Protein AF-A0A2R6Y0V8-F1 (afdb_monomer)

Solvent-accessible surface area (backbone atoms only — not comparable to full-atom values): 6910 Å² total; per-residue (Å²): 113,61,44,62,54,9,46,52,34,24,52,51,11,49,53,44,38,52,48,52,54,52,50,36,58,77,70,40,50,79,42,80,86,66,81,54,72,72,52,54,51,50,37,48,45,40,67,28,43,54,50,24,49,22,46,37,36,27,51,53,6,45,50,44,49,40,40,72,59,53,43,68,33,65,66,59,20,55,51,24,39,54,50,14,53,53,35,39,51,50,33,50,50,54,37,50,55,52,47,57,49,25,72,75,68,80,48,88,61,56,67,57,44,52,61,48,31,41,37,29,45,50,34,15,50,52,26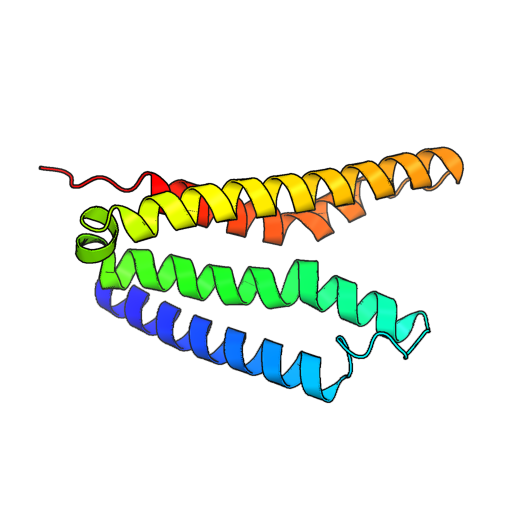,40,50,56,36,64,49,68,78,85,128

Sequence (137 aa):
MYKKIGVVLLVVGLLTTVWVVIWSWNTGVFDFSRTGAGVGLGRLFFLFLYFPVSMSFTIVGLILAFGEWVTRSILIKKFALVISILLFLFAAVFVASNVTHSYIEDVDDVLGFFIIALPIVILSGLFFFLSRLTIKN

Secondary structure (DSSP, 8-state):
-HHHHHHHHHHHHHHHHHHHHHHHHHTTTT-TT--SHHHHHHHHHIIIIIHHHHHHHHHHHHHHHHHHHHHH-HHHHHHHHHHHHHHHHHHHHHHHHHHHHHHHHT--THHHHHHHHHHHHHHHHHHHHHHH-----

Radius of gyration: 17.23 Å; Cα contacts (8 Å, |Δi|>4): 154; chains: 1; bounding box: 44×31×49 Å

Mean predicted aligned error: 5.84 Å

Foldseek 3Di:
DLQVVLQVLQVQLVVQLVVLVVVCVVVCLVVPVDDDPVSVVNVLCSVQPRNLVSVLSNLSSCCRNPVVVLQPDLPLLVVLLVLLVVLVVVLVCQLVVVVVVCVVVVNPVSVVSCVSSVSSNSSSVSSNVSSVRHDDD

Organism: NCBI:txid2163959

pLDDT: mean 86.17, std 9.63, range [47.62, 96.81]

Structure (mmCIF, N/CA/C/O backbone):
data_AF-A0A2R6Y0V8-F1
#
_entry.id   AF-A0A2R6Y0V8-F1
#
loop_
_atom_site.group_PDB
_atom_site.id
_atom_site.type_symbol
_atom_site.label_atom_id
_atom_site.label_alt_id
_atom_site.label_comp_id
_atom_site.label_asym_id
_atom_site.label_entity_id
_atom_site.label_seq_id
_atom_site.pdbx_PDB_ins_code
_atom_site.Cartn_x
_atom_site.Cartn_y
_atom_site.Cartn_z
_atom_site.occupancy
_atom_site.B_iso_or_equiv
_atom_site.auth_seq_id
_atom_site.auth_comp_id
_atom_site.auth_asym_id
_atom_site.auth_atom_id
_atom_site.pdbx_PDB_model_num
ATOM 1 N N . MET A 1 1 ? -22.210 5.974 11.745 1.00 61.59 1 MET A N 1
ATOM 2 C CA . MET A 1 1 ? -22.184 6.059 10.265 1.00 61.59 1 MET A CA 1
ATOM 3 C C . MET A 1 1 ? -20.842 5.598 9.690 1.00 61.59 1 MET A C 1
ATOM 5 O O . MET A 1 1 ? -20.836 4.645 8.921 1.00 61.59 1 MET A O 1
ATOM 9 N N . TYR A 1 2 ? -19.715 6.164 10.143 1.00 78.62 2 TYR A N 1
ATOM 10 C CA . TYR A 1 2 ? -18.359 5.825 9.671 1.00 78.62 2 TYR A CA 1
ATOM 11 C C . TYR A 1 2 ? -17.971 4.344 9.777 1.00 78.62 2 TYR A C 1
ATOM 13 O O . TYR A 1 2 ? -17.355 3.822 8.858 1.00 78.62 2 TYR A O 1
ATOM 21 N N . LYS A 1 3 ? -18.410 3.630 10.824 1.00 87.62 3 LYS A N 1
ATOM 22 C CA . LYS A 1 3 ? -18.137 2.189 10.973 1.00 87.62 3 LYS A CA 1
ATOM 23 C C . LYS A 1 3 ? -18.734 1.339 9.842 1.00 87.62 3 LYS A C 1
ATOM 25 O O . LYS A 1 3 ? -18.066 0.447 9.341 1.00 87.62 3 LYS A O 1
ATOM 30 N N . LYS A 1 4 ? -19.968 1.630 9.403 1.00 90.06 4 LYS A N 1
ATOM 31 C CA . LYS A 1 4 ? -20.618 0.906 8.291 1.00 90.06 4 LYS A CA 1
ATOM 32 C C . LYS A 1 4 ? -19.911 1.184 6.962 1.00 90.06 4 LYS A C 1
ATOM 34 O O . LYS A 1 4 ? -19.648 0.252 6.215 1.00 90.06 4 LYS A O 1
ATOM 39 N N . ILE A 1 5 ? -19.547 2.446 6.718 1.00 91.12 5 ILE A N 1
ATOM 40 C CA . ILE A 1 5 ? -18.750 2.853 5.548 1.00 91.12 5 ILE A CA 1
ATOM 41 C C . ILE A 1 5 ? -17.389 2.145 5.566 1.00 91.12 5 ILE A C 1
ATOM 43 O O . ILE A 1 5 ? -16.976 1.591 4.555 1.00 91.12 5 ILE A O 1
ATOM 47 N N . GLY A 1 6 ? -16.733 2.088 6.728 1.00 90.88 6 GLY A N 1
ATOM 48 C CA . GLY A 1 6 ? -15.473 1.375 6.916 1.00 90.88 6 GLY A CA 1
ATOM 49 C C . GLY A 1 6 ? -15.573 -0.113 6.598 1.00 90.88 6 GLY A C 1
ATOM 50 O O . GLY A 1 6 ? -14.708 -0.641 5.913 1.00 90.88 6 GLY A O 1
ATOM 51 N N . VAL A 1 7 ? -16.644 -0.785 7.033 1.00 93.19 7 VAL A N 1
ATOM 52 C CA . VAL A 1 7 ? -16.862 -2.208 6.725 1.00 93.19 7 VAL A CA 1
ATOM 53 C C . VAL A 1 7 ? -17.059 -2.421 5.225 1.00 93.19 7 VAL A C 1
ATOM 55 O O . VAL A 1 7 ? -16.453 -3.327 4.665 1.00 93.19 7 VAL A O 1
ATOM 58 N N . VAL A 1 8 ? -17.850 -1.575 4.557 1.00 94.69 8 VAL A N 1
ATOM 59 C CA . VAL A 1 8 ? -18.041 -1.658 3.099 1.00 94.69 8 VAL A CA 1
ATOM 60 C C . VAL A 1 8 ? -16.716 -1.447 2.367 1.00 94.69 8 VAL A C 1
ATOM 62 O O . VAL A 1 8 ? -16.357 -2.259 1.520 1.00 94.69 8 VAL A O 1
ATOM 65 N N . LEU A 1 9 ? -15.956 -0.410 2.731 1.00 93.56 9 LEU A N 1
ATOM 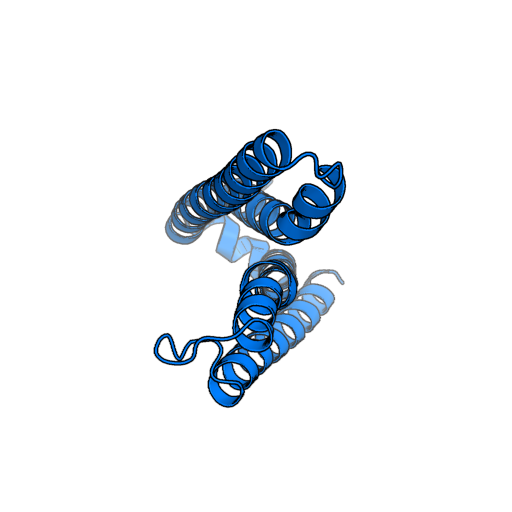66 C CA . LEU A 1 9 ? -14.637 -0.140 2.150 1.00 93.56 9 LEU A CA 1
ATOM 67 C C . LEU A 1 9 ? -13.653 -1.281 2.397 1.00 93.56 9 LEU A C 1
ATOM 69 O O . LEU A 1 9 ? -12.898 -1.629 1.498 1.00 93.56 9 LEU A O 1
ATOM 73 N N . LEU A 1 10 ? -13.687 -1.893 3.582 1.00 94.12 10 LEU A N 1
ATOM 74 C CA . LEU A 1 10 ? -12.844 -3.037 3.901 1.00 94.12 10 LEU A CA 1
ATOM 75 C C . LEU A 1 10 ? -13.197 -4.242 3.027 1.00 94.12 10 LEU A C 1
ATOM 77 O O . LEU A 1 10 ? -12.301 -4.862 2.469 1.00 94.12 10 LEU A O 1
ATOM 81 N N . VAL A 1 11 ? -14.485 -4.561 2.872 1.00 95.50 11 VAL A N 1
ATOM 82 C CA . VAL A 1 11 ? -14.933 -5.674 2.021 1.00 95.50 11 VAL A CA 1
ATOM 83 C C . VAL A 1 11 ? -14.553 -5.425 0.563 1.00 95.50 11 VAL A C 1
ATOM 85 O O . VAL A 1 11 ? -13.971 -6.300 -0.071 1.00 95.50 11 VAL A O 1
ATOM 88 N N . VAL A 1 12 ? -14.814 -4.225 0.039 1.00 94.88 12 VAL A N 1
ATOM 89 C CA . VAL A 1 12 ? -14.434 -3.847 -1.332 1.00 94.88 12 VAL A CA 1
ATOM 90 C C . VAL A 1 12 ? -12.914 -3.893 -1.509 1.00 94.88 12 VAL A C 1
ATOM 92 O O . VAL A 1 12 ? -12.427 -4.451 -2.491 1.00 94.88 12 VAL A O 1
ATOM 95 N N . GLY A 1 13 ? -12.152 -3.369 -0.549 1.00 93.50 13 GLY A N 1
ATOM 96 C CA . GLY A 1 13 ? -10.691 -3.399 -0.555 1.00 93.50 13 GLY A CA 1
ATOM 97 C C . GLY A 1 13 ? -10.141 -4.823 -0.565 1.00 93.50 13 GLY A C 1
ATOM 98 O O . GLY A 1 13 ? -9.297 -5.151 -1.394 1.00 93.50 13 GLY A O 1
ATOM 99 N N . LEU A 1 14 ? -10.671 -5.706 0.282 1.00 94.88 14 LEU A N 1
ATOM 100 C CA . LEU A 1 14 ? -10.265 -7.111 0.323 1.00 94.88 14 LEU A CA 1
ATOM 101 C C . LEU A 1 14 ? -10.600 -7.834 -0.985 1.00 94.88 14 LEU A C 1
ATOM 103 O O . LEU A 1 14 ? -9.735 -8.505 -1.542 1.00 94.88 14 LEU A O 1
ATOM 107 N N . LEU A 1 15 ? -11.819 -7.664 -1.508 1.00 96.06 15 LEU A N 1
ATOM 108 C CA . LEU A 1 15 ? -12.238 -8.285 -2.768 1.00 96.06 15 LEU A CA 1
ATOM 109 C C . LEU A 1 15 ? -11.382 -7.815 -3.945 1.00 96.06 15 LEU A C 1
ATOM 111 O O . LEU A 1 15 ? -10.927 -8.633 -4.740 1.00 96.06 15 LEU A O 1
ATOM 115 N N . THR A 1 16 ? -11.123 -6.511 -4.036 1.00 93.00 16 THR A N 1
ATOM 116 C CA . THR A 1 16 ? -10.270 -5.949 -5.090 1.00 93.00 16 THR A CA 1
ATOM 117 C C . THR A 1 16 ? -8.819 -6.386 -4.938 1.00 93.00 16 THR A C 1
ATOM 119 O O . THR A 1 16 ? -8.205 -6.734 -5.937 1.00 93.00 16 THR A O 1
ATOM 122 N N . THR A 1 17 ? -8.283 -6.463 -3.718 1.00 91.62 17 THR A N 1
ATOM 123 C CA . THR A 1 17 ? -6.918 -6.962 -3.469 1.00 91.62 17 THR A CA 1
ATOM 124 C C . THR A 1 17 ? -6.790 -8.421 -3.906 1.00 91.62 17 THR A C 1
ATOM 126 O O . THR A 1 17 ? -5.871 -8.766 -4.646 1.00 91.62 17 THR A O 1
ATOM 129 N N . VAL A 1 18 ? -7.738 -9.276 -3.510 1.00 93.19 18 VAL A N 1
ATOM 130 C CA . VAL A 1 18 ? -7.773 -10.689 -3.920 1.00 93.19 18 VAL A CA 1
ATOM 131 C C . VAL A 1 18 ? -7.879 -10.805 -5.438 1.00 93.19 18 VAL A C 1
ATOM 133 O O . VAL A 1 18 ? -7.121 -11.552 -6.049 1.00 93.19 18 VAL A O 1
ATOM 136 N N . TRP A 1 19 ? -8.771 -10.035 -6.062 1.00 92.69 19 TRP A N 1
ATOM 137 C CA . TRP A 1 19 ? -8.927 -10.036 -7.513 1.00 92.69 19 TRP A CA 1
ATOM 138 C C . TRP A 1 19 ? -7.655 -9.578 -8.237 1.00 92.69 19 TRP A C 1
ATOM 140 O O . TRP A 1 19 ? -7.233 -10.239 -9.180 1.00 92.69 19 TRP A O 1
ATOM 150 N N . VAL A 1 20 ? -7.001 -8.507 -7.772 1.00 89.88 20 VAL A N 1
ATOM 151 C CA . VAL A 1 20 ? -5.740 -7.994 -8.336 1.00 89.88 20 VAL A CA 1
ATOM 152 C C . VAL A 1 20 ? -4.622 -9.037 -8.231 1.00 89.88 20 VAL A C 1
ATOM 154 O O . VAL A 1 20 ? -3.851 -9.196 -9.175 1.00 89.88 20 VAL A O 1
ATOM 157 N N . VAL A 1 21 ? -4.556 -9.788 -7.126 1.00 88.06 21 VAL A N 1
ATOM 158 C CA . VAL A 1 21 ? -3.592 -10.889 -6.944 1.00 88.06 21 VAL A CA 1
ATOM 159 C C . VAL A 1 21 ? -3.898 -12.076 -7.864 1.00 88.06 21 VAL A C 1
ATOM 161 O O . VAL A 1 21 ? -2.991 -12.645 -8.466 1.00 88.06 21 VAL A O 1
ATOM 164 N N . ILE A 1 22 ? -5.170 -12.450 -8.022 1.00 90.06 22 ILE A N 1
ATOM 165 C CA . ILE A 1 22 ? -5.569 -13.517 -8.956 1.00 90.06 22 ILE A CA 1
ATOM 166 C C . ILE A 1 22 ? -5.262 -13.104 -10.399 1.00 90.06 22 ILE A C 1
ATOM 168 O O . ILE A 1 22 ? -4.725 -13.889 -11.179 1.00 90.06 22 ILE A O 1
ATOM 172 N N . TRP A 1 23 ? -5.577 -11.860 -10.758 1.00 88.06 23 TRP A N 1
ATOM 173 C CA . TRP A 1 23 ? -5.291 -11.305 -12.074 1.00 88.06 23 TRP A CA 1
ATOM 174 C C . TRP A 1 23 ? -3.790 -11.314 -12.370 1.00 88.06 23 TRP A C 1
ATOM 176 O O . TRP A 1 23 ? -3.393 -11.751 -13.451 1.00 88.06 23 TRP A O 1
ATOM 186 N N . SER A 1 24 ? -2.945 -10.901 -11.420 1.00 86.50 24 SER A N 1
ATOM 187 C CA . SER A 1 24 ? -1.491 -10.889 -11.616 1.00 86.50 24 SER A CA 1
ATOM 188 C C . SER A 1 24 ? -0.903 -12.295 -11.750 1.00 86.50 24 SER A C 1
ATOM 190 O O . SER A 1 24 ? 0.017 -12.502 -12.545 1.00 86.50 24 SER A O 1
ATOM 192 N N . TRP A 1 25 ? -1.475 -13.285 -11.060 1.00 85.50 25 TRP A N 1
ATOM 193 C CA . TRP A 1 25 ? -1.121 -14.691 -11.255 1.00 85.50 25 TRP A CA 1
ATOM 194 C C . TRP A 1 25 ? -1.503 -15.188 -12.656 1.00 85.50 25 TRP A C 1
ATOM 196 O O . TRP A 1 25 ? -0.661 -15.711 -13.383 1.00 85.50 25 TRP A O 1
ATOM 206 N N . ASN A 1 26 ? -2.749 -14.954 -13.076 1.00 85.50 26 ASN A N 1
ATOM 207 C CA . ASN A 1 26 ? -3.270 -15.413 -14.369 1.00 85.50 26 ASN A CA 1
ATOM 208 C C . ASN A 1 26 ? -2.576 -14.757 -15.570 1.00 85.50 26 ASN A C 1
ATOM 210 O O . ASN A 1 26 ? -2.454 -15.363 -16.632 1.00 85.50 26 ASN A O 1
ATOM 214 N N . THR A 1 27 ? -2.114 -13.520 -15.410 1.00 79.75 27 THR A N 1
ATOM 215 C CA . THR A 1 27 ? -1.379 -12.786 -16.451 1.00 79.75 27 THR A CA 1
ATOM 216 C C . THR A 1 27 ? 0.118 -13.098 -16.463 1.00 79.75 27 THR A C 1
ATOM 218 O O . THR A 1 27 ? 0.827 -12.663 -17.370 1.00 79.75 27 THR A O 1
ATOM 221 N N . GLY A 1 28 ? 0.616 -13.879 -15.497 1.00 78.75 28 GLY A N 1
ATOM 222 C CA . GLY A 1 28 ? 2.035 -14.210 -15.389 1.00 78.75 28 GLY A CA 1
ATOM 223 C C . GLY A 1 28 ? 2.902 -13.006 -15.017 1.00 78.75 28 GLY A C 1
ATOM 224 O O . GLY A 1 28 ? 4.086 -12.984 -15.339 1.00 78.75 28 GLY A O 1
ATOM 225 N N . VAL A 1 29 ? 2.344 -12.002 -14.331 1.00 81.31 29 VAL A N 1
ATOM 226 C CA . VAL A 1 29 ? 3.100 -10.831 -13.848 1.00 81.31 29 VAL A CA 1
ATOM 227 C C . VAL A 1 29 ? 4.267 -11.268 -12.956 1.00 81.31 29 VAL A C 1
ATOM 229 O O . VAL A 1 29 ? 5.347 -10.685 -13.028 1.00 81.31 29 VAL A O 1
ATOM 232 N N . PHE A 1 30 ? 4.087 -12.340 -12.182 1.00 77.06 30 PHE A N 1
ATOM 233 C CA . PHE A 1 30 ? 5.123 -12.937 -11.333 1.00 77.06 30 PHE A CA 1
ATOM 234 C C . PHE A 1 30 ? 5.969 -14.020 -12.016 1.00 77.06 30 PHE A C 1
ATOM 236 O O . PHE A 1 30 ? 6.876 -14.567 -11.394 1.00 77.06 30 PHE A O 1
ATOM 243 N N . ASP A 1 31 ? 5.703 -14.340 -13.282 1.00 79.50 31 ASP A N 1
ATOM 244 C CA . ASP A 1 31 ? 6.533 -15.272 -14.041 1.00 79.50 31 ASP A CA 1
ATOM 245 C C . ASP A 1 31 ? 7.782 -14.538 -14.545 1.00 79.50 31 ASP A C 1
ATOM 247 O O . ASP A 1 31 ? 7.781 -13.931 -15.617 1.00 79.50 31 ASP A O 1
ATOM 251 N N . PHE A 1 32 ? 8.850 -14.562 -13.743 1.00 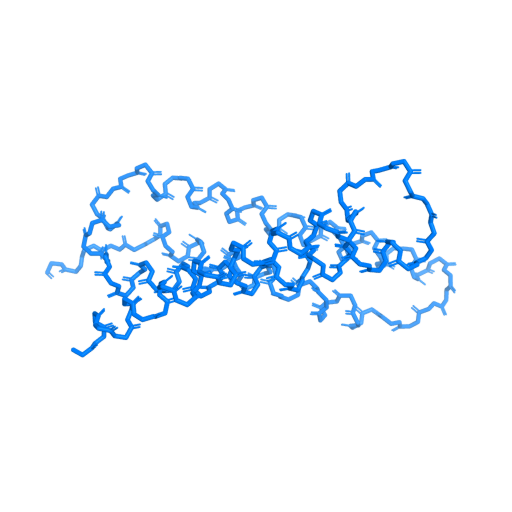73.44 32 PHE A N 1
ATOM 252 C CA . PHE A 1 32 ? 10.123 -13.900 -14.048 1.00 73.44 32 PHE A CA 1
ATOM 253 C C . PHE A 1 32 ? 10.870 -14.509 -15.243 1.00 73.44 32 PHE A C 1
ATOM 255 O O . PHE A 1 32 ? 11.800 -13.877 -15.739 1.00 73.44 32 PHE A O 1
ATOM 262 N N . SER A 1 33 ? 10.454 -15.683 -15.734 1.00 76.38 33 SER A N 1
ATOM 263 C CA . SER A 1 33 ? 11.012 -16.280 -16.954 1.00 76.38 33 SER A CA 1
ATOM 264 C C . SER A 1 33 ? 10.500 -15.598 -18.228 1.00 76.38 33 SER A C 1
ATOM 266 O O . SER A 1 33 ? 11.169 -15.625 -19.260 1.00 76.38 33 SER A O 1
ATOM 268 N N . ARG A 1 34 ? 9.340 -14.928 -18.155 1.00 70.06 34 ARG A N 1
ATOM 269 C CA . ARG A 1 34 ? 8.787 -14.145 -19.264 1.00 70.06 34 ARG A CA 1
ATOM 270 C C . ARG A 1 34 ? 9.467 -12.785 -19.353 1.00 70.06 34 ARG A C 1
ATOM 272 O O . ARG A 1 34 ? 9.428 -11.985 -18.411 1.00 70.06 34 ARG A O 1
ATOM 279 N N . THR A 1 35 ? 10.030 -12.511 -20.524 1.00 70.25 35 THR A N 1
ATOM 280 C CA . THR A 1 35 ? 10.652 -11.237 -20.891 1.00 70.25 35 THR A CA 1
ATOM 281 C C . THR A 1 35 ? 9.885 -10.598 -22.052 1.00 70.25 35 THR A C 1
ATOM 283 O O . THR A 1 35 ? 9.325 -11.282 -22.906 1.00 70.25 35 THR A O 1
ATOM 286 N N . GLY A 1 36 ? 9.789 -9.267 -22.049 1.00 73.31 36 GLY A N 1
ATOM 287 C CA . GLY A 1 36 ? 9.060 -8.500 -23.062 1.00 73.31 36 GLY A CA 1
ATOM 288 C C . GLY A 1 36 ? 8.419 -7.236 -22.489 1.00 73.31 36 GLY A C 1
ATOM 289 O O . GLY A 1 36 ? 7.993 -7.216 -21.331 1.00 73.31 36 GLY A O 1
ATOM 290 N N . ALA A 1 37 ? 8.329 -6.182 -23.305 1.00 69.50 37 ALA A N 1
ATOM 291 C CA . ALA A 1 37 ? 7.841 -4.865 -22.884 1.00 69.50 37 ALA A CA 1
ATOM 292 C C . ALA A 1 37 ? 6.428 -4.910 -22.264 1.00 69.50 37 ALA A C 1
ATOM 294 O O . ALA A 1 37 ? 6.179 -4.264 -21.249 1.00 69.50 37 ALA A O 1
ATOM 295 N N . GLY A 1 38 ? 5.526 -5.743 -22.801 1.00 69.31 38 GLY A N 1
ATOM 296 C CA . GLY A 1 38 ? 4.166 -5.906 -22.267 1.00 69.31 38 GLY A CA 1
ATOM 297 C C . GLY A 1 38 ? 4.112 -6.528 -20.864 1.00 69.31 38 GLY A C 1
ATOM 298 O O . GLY A 1 38 ? 3.289 -6.130 -20.043 1.00 69.31 38 GLY A O 1
ATOM 299 N N . VAL A 1 39 ? 5.027 -7.451 -20.550 1.00 74.25 39 VAL A N 1
ATOM 300 C CA . VAL A 1 39 ? 5.128 -8.069 -19.214 1.00 74.25 39 VAL A CA 1
ATOM 301 C C . VAL A 1 39 ? 5.753 -7.089 -18.218 1.00 74.25 39 VAL A C 1
ATOM 303 O O . VAL A 1 39 ? 5.298 -6.992 -17.079 1.00 74.25 39 VAL A O 1
ATOM 306 N N . GLY A 1 40 ? 6.753 -6.315 -18.657 1.00 76.62 40 GLY A N 1
ATOM 307 C CA . GLY A 1 40 ? 7.367 -5.249 -17.859 1.00 76.62 40 GLY A CA 1
ATOM 308 C C . GLY A 1 40 ? 6.365 -4.166 -17.456 1.00 76.62 40 GLY A C 1
ATOM 309 O O . GLY A 1 40 ? 6.245 -3.848 -16.273 1.00 76.62 40 GLY A O 1
ATOM 310 N N . LEU A 1 41 ? 5.573 -3.671 -18.411 1.00 77.81 41 LEU A N 1
ATOM 311 C CA . LEU A 1 41 ? 4.499 -2.713 -18.137 1.00 77.81 41 LEU A CA 1
ATOM 312 C C . LEU A 1 41 ? 3.440 -3.302 -17.197 1.00 77.81 41 LEU A C 1
ATOM 314 O O . LEU A 1 41 ? 3.063 -2.650 -16.228 1.00 77.81 41 LEU A O 1
ATOM 318 N N . GLY A 1 42 ? 3.016 -4.553 -17.410 1.00 78.94 42 GLY A N 1
ATOM 319 C CA . GLY A 1 42 ? 2.071 -5.234 -16.517 1.00 78.94 42 GLY A CA 1
ATOM 320 C C . GLY A 1 42 ? 2.553 -5.310 -15.062 1.00 78.94 42 GLY A C 1
ATOM 321 O O . GLY A 1 42 ? 1.774 -5.064 -14.139 1.00 78.94 42 GLY A O 1
ATOM 322 N N . ARG A 1 43 ? 3.851 -5.569 -14.844 1.00 83.31 43 ARG A N 1
ATOM 323 C CA . ARG A 1 43 ? 4.484 -5.538 -13.511 1.00 83.31 43 ARG A CA 1
ATOM 324 C C . ARG A 1 43 ? 4.481 -4.145 -12.899 1.00 83.31 43 ARG A C 1
ATOM 326 O O . ARG A 1 43 ? 4.158 -4.015 -11.719 1.00 83.31 43 ARG A O 1
ATOM 333 N N . LEU A 1 44 ? 4.800 -3.117 -13.684 1.00 82.69 44 LEU A N 1
ATOM 334 C CA . LEU A 1 44 ? 4.769 -1.732 -13.216 1.00 82.69 44 LEU A CA 1
ATOM 335 C C . LEU A 1 44 ? 3.351 -1.319 -12.805 1.00 82.69 44 LEU A C 1
ATOM 337 O O . LEU A 1 44 ? 3.156 -0.857 -11.685 1.00 82.69 44 LEU A O 1
ATOM 341 N N . PHE A 1 45 ? 2.341 -1.574 -13.641 1.00 83.12 45 PHE A N 1
ATOM 342 C CA . PHE A 1 45 ? 0.947 -1.275 -13.299 1.00 83.12 45 PHE A CA 1
ATOM 343 C C . PHE A 1 45 ? 0.469 -2.044 -12.064 1.00 83.12 45 PHE A C 1
ATOM 345 O O . PHE A 1 45 ? -0.208 -1.478 -11.206 1.00 83.12 45 PHE A O 1
ATOM 352 N N . PHE A 1 46 ? 0.844 -3.317 -11.923 1.00 86.62 46 PHE A N 1
ATOM 353 C CA . PHE A 1 46 ? 0.524 -4.082 -10.722 1.00 86.62 46 PHE A CA 1
ATOM 354 C C . PHE A 1 46 ? 1.146 -3.462 -9.459 1.00 86.62 46 PHE A C 1
ATOM 356 O O . PHE A 1 46 ? 0.421 -3.183 -8.504 1.00 86.62 46 PHE A O 1
ATOM 363 N N . LEU A 1 47 ? 2.464 -3.227 -9.464 1.00 86.75 47 LEU A N 1
ATOM 364 C CA . LEU A 1 47 ? 3.230 -2.788 -8.291 1.00 86.75 47 LEU A CA 1
ATOM 365 C C . LEU A 1 47 ? 2.946 -1.343 -7.885 1.00 86.75 47 LEU A C 1
ATOM 367 O O . LEU A 1 47 ? 2.918 -1.049 -6.693 1.00 86.75 47 LEU A O 1
ATOM 371 N N . PHE A 1 48 ? 2.748 -0.453 -8.856 1.00 87.38 48 PHE A N 1
ATOM 372 C CA . PHE A 1 48 ? 2.635 0.983 -8.613 1.00 87.38 48 PHE A CA 1
ATOM 373 C C . PHE A 1 48 ? 1.200 1.492 -8.601 1.00 87.38 48 PHE A C 1
ATOM 375 O O . PHE A 1 48 ? 0.941 2.510 -7.968 1.00 87.38 48 PHE A O 1
ATOM 382 N N . LEU A 1 49 ? 0.259 0.785 -9.233 1.00 87.94 49 LEU A N 1
ATOM 383 C CA . LEU A 1 49 ? -1.117 1.256 -9.365 1.00 87.94 49 LEU A CA 1
ATOM 384 C C . LEU A 1 49 ? -2.128 0.301 -8.728 1.00 87.94 49 LEU A C 1
ATOM 386 O O . LEU A 1 49 ? -2.753 0.647 -7.727 1.00 87.94 49 LEU A O 1
ATOM 390 N N . TYR A 1 50 ? -2.297 -0.906 -9.266 1.00 87.62 50 TYR A N 1
ATOM 391 C CA . TYR A 1 50 ? -3.421 -1.764 -8.878 1.00 87.62 50 TYR A CA 1
ATOM 392 C C . TYR A 1 50 ? -3.309 -2.294 -7.447 1.00 87.62 50 TYR A C 1
ATOM 394 O O . TYR A 1 50 ? -4.275 -2.224 -6.678 1.00 87.62 50 TYR A O 1
ATOM 402 N N . PHE A 1 51 ? -2.137 -2.804 -7.062 1.00 90.56 51 PHE A N 1
ATOM 403 C CA . PHE A 1 51 ? -1.937 -3.333 -5.718 1.00 90.56 51 PHE A CA 1
ATOM 404 C C . PHE A 1 51 ? -1.968 -2.225 -4.650 1.00 90.56 51 PHE A C 1
ATOM 406 O O . PHE A 1 51 ? -2.713 -2.369 -3.677 1.00 90.56 51 PHE A O 1
ATOM 413 N N . PRO A 1 52 ? -1.279 -1.077 -4.817 1.00 92.25 52 PRO A N 1
ATOM 414 C CA . PRO A 1 52 ? -1.327 -0.027 -3.806 1.00 92.25 52 PRO A CA 1
ATOM 415 C C . PRO A 1 52 ? -2.711 0.599 -3.618 1.00 92.25 52 PRO A C 1
ATOM 417 O O . PRO A 1 52 ? -3.114 0.879 -2.486 1.00 92.25 52 PRO A O 1
ATOM 420 N N . VAL A 1 53 ? -3.467 0.788 -4.705 1.00 90.69 53 VAL A N 1
ATOM 421 C CA . VAL A 1 53 ? -4.825 1.352 -4.646 1.00 90.69 53 VAL A CA 1
ATOM 422 C C . VAL A 1 53 ? -5.789 0.398 -3.937 1.00 90.69 53 VAL A C 1
ATOM 424 O O . VAL A 1 53 ? -6.499 0.816 -3.022 1.00 90.69 53 VAL A O 1
ATOM 427 N N . SER A 1 54 ? -5.786 -0.890 -4.294 1.00 92.19 54 SER A N 1
ATOM 428 C CA . SER A 1 54 ? -6.644 -1.892 -3.636 1.00 92.19 54 SER A CA 1
ATOM 429 C C . SER A 1 54 ? -6.322 -2.040 -2.143 1.00 92.19 54 SER A C 1
ATOM 431 O O . SER A 1 54 ? -7.222 -2.018 -1.296 1.00 92.19 54 SER A O 1
ATOM 433 N N . MET A 1 55 ? -5.034 -2.063 -1.789 1.00 93.06 55 MET A N 1
ATOM 434 C CA . MET A 1 55 ? -4.599 -2.080 -0.393 1.00 93.06 55 MET A CA 1
ATOM 435 C C . MET A 1 55 ? -4.986 -0.804 0.361 1.00 93.06 55 MET A C 1
ATOM 437 O O . MET A 1 55 ? -5.350 -0.881 1.533 1.00 93.06 55 MET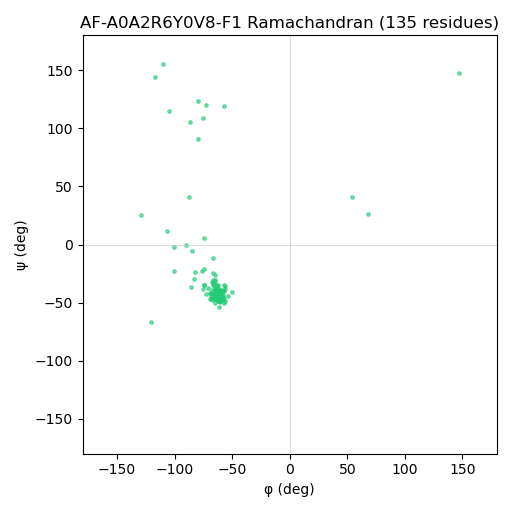 A O 1
ATOM 441 N N . SER A 1 56 ? -4.987 0.359 -0.293 1.00 93.06 56 SER A N 1
ATOM 442 C CA . SER A 1 56 ? -5.391 1.621 0.340 1.00 93.06 56 SER A CA 1
ATOM 443 C C . SER A 1 56 ? -6.846 1.575 0.811 1.00 93.06 56 SER A C 1
ATOM 445 O O . SER A 1 56 ? -7.132 1.959 1.946 1.00 93.06 56 SER A O 1
ATOM 447 N N . PHE A 1 57 ? -7.758 1.024 0.001 1.00 91.62 57 PHE A N 1
ATOM 448 C CA . PHE A 1 57 ? -9.151 0.816 0.416 1.00 91.62 57 PHE A CA 1
ATOM 449 C C . PHE A 1 57 ? -9.265 -0.132 1.612 1.00 91.62 57 PHE A C 1
ATOM 451 O O . PHE A 1 57 ? -10.011 0.151 2.551 1.00 91.62 57 PHE A O 1
ATOM 458 N N . THR A 1 58 ? -8.478 -1.209 1.621 1.00 93.31 58 THR A N 1
ATOM 459 C CA . THR A 1 58 ? -8.420 -2.159 2.740 1.00 93.31 58 THR A CA 1
ATOM 460 C C . THR A 1 58 ? -7.973 -1.472 4.032 1.00 93.31 58 THR A C 1
ATOM 462 O O . THR A 1 58 ? -8.624 -1.611 5.067 1.00 93.31 58 THR A O 1
ATOM 465 N N . ILE A 1 59 ? -6.896 -0.683 3.984 1.00 92.38 59 ILE A N 1
ATOM 466 C CA . ILE A 1 59 ? -6.349 0.008 5.160 1.00 92.38 59 ILE A CA 1
ATOM 467 C C . ILE A 1 59 ? -7.294 1.104 5.662 1.00 92.38 59 ILE A C 1
ATOM 469 O O . ILE A 1 59 ? -7.561 1.174 6.862 1.00 92.38 59 ILE A O 1
ATOM 473 N N . VAL A 1 60 ? -7.863 1.918 4.769 1.00 92.06 60 VAL A N 1
ATOM 474 C CA . VAL A 1 60 ? -8.870 2.926 5.142 1.00 92.06 60 VAL A CA 1
ATOM 475 C C . VAL A 1 60 ? -10.095 2.258 5.770 1.00 92.06 60 VAL A C 1
ATOM 477 O O . VAL A 1 60 ? -10.575 2.700 6.816 1.00 92.06 60 VAL A O 1
ATOM 480 N N . GLY A 1 61 ? -10.569 1.158 5.182 1.00 91.06 61 GLY A N 1
ATOM 481 C CA . GLY A 1 61 ? -11.662 0.362 5.729 1.00 91.06 61 GLY A CA 1
ATOM 482 C C . GLY A 1 61 ? -11.355 -0.169 7.130 1.00 91.06 61 GLY A C 1
ATOM 483 O O . GLY A 1 61 ? -12.179 -0.029 8.035 1.00 91.06 61 GLY A O 1
ATOM 484 N N . LEU A 1 62 ? -10.144 -0.695 7.343 1.00 90.44 62 LEU A N 1
ATOM 485 C CA . LEU A 1 62 ? -9.681 -1.195 8.639 1.00 90.44 62 LEU A CA 1
ATOM 486 C C . LEU A 1 62 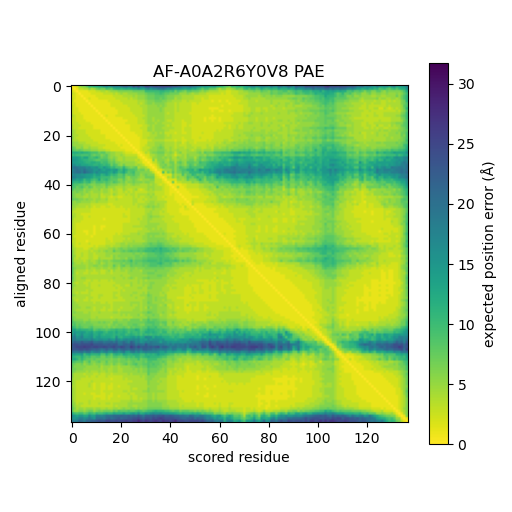? -9.680 -0.096 9.711 1.00 90.44 62 LEU A C 1
ATOM 488 O O . LEU A 1 62 ? -10.191 -0.311 10.810 1.00 90.44 62 LEU A O 1
ATOM 492 N N . ILE A 1 63 ? -9.159 1.090 9.383 1.00 89.38 63 ILE A N 1
ATOM 493 C CA . ILE A 1 63 ? -9.123 2.248 10.291 1.00 89.38 63 ILE A CA 1
ATOM 494 C C . ILE A 1 63 ? -10.541 2.653 10.704 1.00 89.38 63 ILE A C 1
ATOM 496 O O . ILE A 1 63 ? -10.815 2.855 11.887 1.00 89.38 63 ILE A O 1
ATOM 500 N N . LEU A 1 64 ? -11.455 2.759 9.738 1.00 89.75 64 LEU A N 1
ATOM 501 C CA . LEU A 1 64 ? -12.818 3.237 9.972 1.00 89.75 64 LEU A CA 1
ATOM 502 C C . LEU A 1 64 ? -13.708 2.204 10.680 1.00 89.75 64 LEU A C 1
ATOM 504 O O . LEU A 1 64 ? -14.574 2.578 11.474 1.00 89.75 64 LEU A O 1
ATOM 508 N N . ALA A 1 65 ? -13.526 0.913 10.394 1.00 90.94 65 ALA A N 1
ATOM 509 C CA . ALA A 1 65 ? -14.347 -0.158 10.956 1.00 90.94 65 ALA A CA 1
ATOM 510 C C . ALA A 1 65 ? -13.846 -0.653 12.322 1.00 90.94 65 ALA A C 1
ATOM 512 O O . ALA A 1 65 ? -14.660 -0.981 13.191 1.00 90.94 65 ALA A O 1
ATOM 513 N N . PHE A 1 66 ? -12.523 -0.694 12.511 1.00 89.44 66 PHE A N 1
ATOM 514 C CA . PHE A 1 66 ? -11.856 -1.348 13.642 1.00 89.44 66 PHE A CA 1
ATOM 515 C C . PHE A 1 66 ? -10.840 -0.442 14.354 1.00 89.44 66 PHE A C 1
ATOM 517 O O . PHE A 1 66 ? -9.925 -0.934 15.015 1.00 89.44 66 PHE A O 1
ATOM 524 N N . GLY A 1 67 ? -11.014 0.880 14.269 1.00 85.50 67 GLY A N 1
ATOM 525 C CA . GLY A 1 67 ? -10.096 1.865 14.848 1.00 85.50 67 GLY A CA 1
ATOM 526 C C . GLY A 1 67 ? -9.745 1.626 16.322 1.00 85.50 67 GLY A C 1
ATOM 527 O O . GLY A 1 67 ? -8.579 1.729 16.683 1.00 85.50 67 GLY A O 1
ATOM 528 N N . GLU A 1 68 ? -10.702 1.231 17.170 1.00 87.81 68 GLU A N 1
ATOM 529 C CA . GLU A 1 68 ? -10.447 0.919 18.592 1.00 87.81 68 GLU A CA 1
ATOM 530 C C . GLU A 1 68 ? -9.514 -0.281 18.805 1.00 87.81 68 GLU A C 1
ATOM 532 O O . GLU A 1 68 ? -8.692 -0.293 19.719 1.00 87.81 68 GLU A O 1
ATOM 537 N N . TRP A 1 69 ? -9.631 -1.308 17.966 1.00 87.88 69 TRP A N 1
ATOM 538 C CA . TRP A 1 69 ? -8.753 -2.471 18.040 1.00 87.88 69 TRP A CA 1
ATOM 539 C C . TRP A 1 69 ? -7.350 -2.124 17.531 1.00 87.88 69 TRP A C 1
ATOM 541 O O . TRP A 1 69 ? -6.349 -2.454 18.170 1.00 87.88 69 TRP A O 1
ATOM 551 N N . VAL A 1 70 ? -7.275 -1.373 16.427 1.00 86.75 70 VAL A N 1
ATOM 552 C CA . VAL A 1 70 ? -6.016 -0.889 15.845 1.00 86.75 70 VAL A CA 1
ATOM 553 C C . VAL A 1 70 ? -5.265 0.031 16.815 1.00 86.75 70 VAL A C 1
ATOM 555 O O . VAL A 1 70 ? -4.053 -0.102 16.977 1.00 86.75 70 VAL A O 1
ATOM 558 N N . THR A 1 71 ? -5.961 0.931 17.517 1.00 87.88 71 THR A N 1
ATOM 559 C CA . THR A 1 71 ? -5.331 1.842 18.488 1.00 87.88 71 THR A CA 1
ATOM 560 C C . THR A 1 71 ? -4.762 1.108 19.700 1.00 87.88 71 THR A C 1
ATOM 562 O O . THR A 1 71 ? -3.745 1.547 20.246 1.00 87.88 71 THR A O 1
ATOM 565 N N . ARG A 1 72 ? -5.361 -0.019 20.101 1.00 89.75 72 ARG A N 1
ATOM 566 C CA . ARG A 1 72 ? -4.893 -0.852 21.222 1.00 89.75 72 ARG A CA 1
ATOM 567 C C . ARG A 1 72 ? -3.768 -1.816 20.838 1.00 89.75 72 ARG A C 1
ATOM 569 O O . ARG A 1 72 ? -2.993 -2.218 21.701 1.00 89.75 72 ARG A O 1
ATOM 576 N N . SER A 1 73 ? -3.642 -2.178 19.563 1.00 90.69 73 SER A N 1
ATOM 577 C CA . SER A 1 73 ? -2.656 -3.165 19.115 1.00 90.69 73 SER A CA 1
ATOM 578 C C . SER A 1 73 ? -1.288 -2.546 18.811 1.00 90.69 73 SER A C 1
ATOM 580 O O . SER A 1 73 ? -1.067 -1.935 17.764 1.00 90.69 73 SER A O 1
ATOM 582 N N . ILE A 1 74 ? -0.320 -2.765 19.708 1.00 90.75 74 ILE A N 1
ATOM 583 C CA . ILE A 1 74 ? 1.076 -2.340 19.506 1.00 90.75 74 ILE A CA 1
ATOM 584 C C . ILE A 1 74 ? 1.719 -3.023 18.288 1.00 90.75 74 ILE A C 1
ATOM 586 O O . ILE A 1 74 ? 2.517 -2.407 17.581 1.00 90.75 74 ILE A O 1
ATOM 590 N N . LEU A 1 75 ? 1.359 -4.285 18.027 1.00 92.12 75 LEU A N 1
ATOM 591 C CA . LEU A 1 75 ? 1.933 -5.085 16.948 1.00 92.12 75 LEU A CA 1
ATOM 592 C C . LEU A 1 75 ? 1.538 -4.520 15.584 1.00 92.12 75 LEU A C 1
ATOM 594 O O . LEU A 1 75 ? 2.403 -4.303 14.740 1.00 92.12 75 LEU A O 1
ATOM 598 N N . ILE A 1 76 ? 0.256 -4.189 15.410 1.00 90.56 76 ILE A N 1
ATOM 599 C CA . ILE A 1 76 ? -0.256 -3.575 14.180 1.00 90.56 76 ILE A CA 1
ATOM 600 C C . ILE A 1 76 ? 0.429 -2.237 13.923 1.00 90.56 76 ILE A C 1
ATOM 602 O O . ILE A 1 76 ? 0.857 -1.976 12.803 1.00 90.56 76 ILE A O 1
ATOM 606 N N . LYS A 1 77 ? 0.596 -1.407 14.957 1.00 91.06 77 LYS A N 1
ATOM 607 C CA . LYS A 1 77 ? 1.254 -0.103 14.819 1.00 91.06 77 LYS A CA 1
ATOM 608 C C . LYS A 1 77 ? 2.718 -0.219 14.412 1.00 91.06 77 LYS A C 1
ATOM 610 O O . LYS A 1 77 ? 3.151 0.487 13.505 1.00 91.06 77 LYS A O 1
ATOM 615 N N . LYS A 1 78 ? 3.479 -1.109 15.060 1.00 93.19 78 LYS A N 1
ATOM 616 C CA . LYS A 1 78 ? 4.889 -1.349 14.713 1.00 93.19 78 LYS A CA 1
ATOM 617 C C . LYS A 1 78 ? 5.021 -1.882 13.290 1.00 93.19 78 LYS A C 1
ATOM 619 O O . LYS A 1 78 ? 5.834 -1.373 12.527 1.00 93.19 78 LYS A O 1
ATOM 624 N N . PHE A 1 79 ? 4.196 -2.860 12.928 1.00 93.56 79 PHE A N 1
ATOM 625 C CA . PHE A 1 79 ? 4.189 -3.432 11.586 1.00 93.56 79 PHE A CA 1
ATOM 626 C C . PHE A 1 79 ? 3.831 -2.386 10.523 1.00 93.56 79 PHE A C 1
ATOM 628 O O . PHE A 1 79 ? 4.518 -2.272 9.513 1.00 93.56 79 PHE A O 1
ATOM 635 N N . ALA A 1 80 ? 2.821 -1.555 10.788 1.00 93.94 80 ALA A N 1
ATOM 636 C CA . ALA A 1 80 ? 2.427 -0.464 9.906 1.00 93.94 80 ALA A CA 1
ATOM 637 C C . ALA A 1 80 ? 3.543 0.573 9.719 1.00 93.94 80 ALA A C 1
ATOM 639 O O . ALA A 1 80 ? 3.781 1.010 8.598 1.00 93.94 80 ALA A O 1
ATOM 640 N N . LEU A 1 81 ? 4.279 0.922 10.779 1.00 95.69 81 LEU A N 1
ATOM 641 C CA . LEU A 1 81 ? 5.428 1.822 10.665 1.00 95.69 81 LEU A CA 1
ATOM 642 C C . LEU A 1 81 ? 6.524 1.230 9.768 1.00 95.69 81 LEU A C 1
ATOM 644 O O . LEU A 1 81 ? 7.029 1.922 8.888 1.00 95.69 81 LEU A O 1
ATOM 648 N N . VAL A 1 82 ? 6.868 -0.046 9.967 1.00 96.75 82 VAL A N 1
ATOM 649 C CA . VAL A 1 82 ? 7.879 -0.735 9.147 1.00 96.75 82 VAL A CA 1
ATOM 650 C C . VAL A 1 82 ? 7.451 -0.767 7.680 1.00 96.75 82 VAL A C 1
ATOM 652 O O . VAL A 1 82 ? 8.229 -0.374 6.814 1.00 96.75 82 VAL A O 1
ATOM 655 N N . ILE A 1 83 ? 6.206 -1.161 7.394 1.00 94.75 83 ILE A N 1
ATOM 656 C CA . ILE A 1 83 ? 5.677 -1.176 6.023 1.00 94.75 83 ILE A CA 1
ATOM 657 C C . ILE A 1 83 ? 5.690 0.221 5.407 1.00 94.75 83 ILE A C 1
ATOM 659 O O . ILE A 1 83 ? 6.095 0.370 4.259 1.00 94.75 83 ILE A O 1
ATOM 663 N N . SER A 1 84 ? 5.277 1.247 6.153 1.00 96.56 84 SER A N 1
ATOM 664 C CA . SER A 1 84 ? 5.286 2.626 5.666 1.00 96.56 84 SER A CA 1
ATOM 665 C C . SER A 1 84 ? 6.682 3.049 5.205 1.00 96.56 84 SER A C 1
ATOM 667 O O . SER A 1 84 ? 6.826 3.536 4.081 1.00 96.56 84 SER A O 1
ATOM 669 N N . ILE A 1 85 ? 7.708 2.796 6.023 1.00 96.56 85 ILE A N 1
ATOM 670 C CA . ILE A 1 85 ? 9.101 3.119 5.691 1.00 96.56 85 ILE A CA 1
ATOM 671 C C . ILE A 1 85 ? 9.545 2.354 4.440 1.00 96.56 85 ILE A C 1
ATOM 673 O O . ILE A 1 85 ? 10.098 2.960 3.525 1.00 96.56 85 ILE A O 1
ATOM 677 N N . LEU A 1 86 ? 9.264 1.050 4.360 1.00 96.69 86 LEU A N 1
ATOM 678 C CA . LEU A 1 86 ? 9.637 0.229 3.204 1.00 96.69 86 LEU A CA 1
ATOM 679 C C . LEU A 1 86 ? 8.967 0.704 1.909 1.00 96.69 86 LEU A C 1
ATOM 681 O O . LEU A 1 86 ? 9.639 0.824 0.888 1.00 96.69 86 LEU A O 1
ATOM 685 N N . LEU A 1 87 ? 7.671 1.021 1.946 1.00 95.06 87 LEU A N 1
ATOM 686 C CA . LEU A 1 87 ? 6.937 1.531 0.785 1.00 95.06 87 LEU A CA 1
ATOM 687 C C . LEU A 1 87 ? 7.453 2.904 0.344 1.00 95.06 87 LEU A C 1
ATOM 689 O O . LEU A 1 87 ? 7.599 3.147 -0.852 1.00 95.06 87 LEU A O 1
ATOM 693 N N . PHE A 1 88 ? 7.758 3.789 1.295 1.00 95.19 88 PHE A N 1
ATOM 694 C CA . PHE A 1 88 ? 8.304 5.108 0.982 1.00 95.19 88 PHE A CA 1
ATOM 695 C C . PHE A 1 88 ? 9.693 5.002 0.348 1.00 95.19 88 PHE A C 1
ATOM 697 O O . PHE A 1 88 ? 9.943 5.621 -0.683 1.00 95.19 88 PHE A O 1
ATOM 704 N N . LEU A 1 89 ? 10.574 4.175 0.920 1.00 95.38 89 LEU A N 1
ATOM 705 C CA . LEU A 1 89 ? 11.898 3.911 0.356 1.00 95.38 89 LEU A CA 1
ATOM 706 C C . LEU A 1 89 ? 11.797 3.290 -1.036 1.00 95.38 89 LEU A C 1
ATOM 708 O O . LEU A 1 89 ? 12.510 3.713 -1.938 1.00 95.38 89 LEU A O 1
ATOM 712 N N . PHE A 1 90 ? 10.889 2.336 -1.235 1.00 92.62 90 PHE A N 1
ATOM 713 C CA . PHE A 1 90 ? 10.665 1.724 -2.541 1.00 92.62 90 PHE A CA 1
ATOM 714 C C . PHE A 1 90 ? 10.223 2.754 -3.592 1.00 92.62 90 PHE A C 1
ATOM 716 O O . PHE A 1 90 ? 10.798 2.801 -4.678 1.00 92.62 90 PHE A O 1
ATOM 723 N N . ALA A 1 91 ? 9.266 3.626 -3.256 1.00 92.50 91 ALA A N 1
ATOM 724 C CA . ALA A 1 91 ? 8.839 4.713 -4.136 1.00 92.50 91 ALA A CA 1
ATOM 725 C C . ALA A 1 91 ? 9.982 5.699 -4.433 1.00 92.50 91 ALA A C 1
ATOM 727 O O . ALA A 1 91 ? 10.184 6.074 -5.586 1.00 92.50 91 ALA A O 1
ATOM 728 N N . ALA A 1 92 ? 10.757 6.085 -3.415 1.00 91.69 92 ALA A N 1
ATOM 729 C CA . ALA A 1 92 ? 11.879 7.006 -3.567 1.00 91.69 92 ALA A CA 1
ATOM 730 C C . ALA A 1 92 ? 12.991 6.426 -4.451 1.00 91.69 92 ALA A C 1
ATOM 732 O O . ALA A 1 92 ? 13.486 7.120 -5.333 1.00 91.69 92 ALA A O 1
ATOM 733 N N . VAL A 1 93 ? 13.350 5.152 -4.255 1.00 91.62 93 VAL A N 1
ATOM 734 C CA . VAL A 1 93 ? 14.337 4.453 -5.091 1.00 91.62 93 VAL A CA 1
ATOM 735 C C . VAL A 1 93 ? 13.842 4.357 -6.528 1.00 91.62 93 VAL A C 1
ATOM 737 O O . VAL A 1 93 ? 14.598 4.675 -7.437 1.00 91.62 93 VAL A O 1
ATOM 740 N N . PHE A 1 94 ? 12.575 3.993 -6.745 1.00 89.62 94 PHE A N 1
ATOM 741 C CA . PHE A 1 94 ? 12.001 3.947 -8.089 1.00 89.62 94 PHE A CA 1
ATOM 742 C C . PHE A 1 94 ? 12.102 5.301 -8.799 1.00 89.62 94 PHE A C 1
ATOM 744 O O . PHE A 1 94 ? 12.601 5.364 -9.921 1.00 89.62 94 PHE A O 1
ATOM 751 N N . VAL A 1 95 ? 11.674 6.386 -8.149 1.00 88.81 95 VAL A N 1
ATOM 752 C CA . VAL A 1 95 ? 11.760 7.729 -8.736 1.00 88.81 95 VAL A CA 1
ATOM 753 C C . VAL A 1 95 ? 13.217 8.110 -8.988 1.00 88.81 95 VAL A C 1
ATOM 755 O O . VAL A 1 95 ? 13.547 8.504 -10.100 1.00 88.81 95 VAL A O 1
ATOM 758 N N . ALA A 1 96 ? 14.103 7.940 -8.003 1.00 86.94 96 ALA A N 1
ATOM 759 C CA . ALA A 1 96 ? 15.514 8.290 -8.137 1.00 86.94 96 ALA A CA 1
ATOM 760 C C . ALA A 1 96 ? 16.180 7.544 -9.303 1.00 86.94 96 ALA A C 1
ATOM 762 O O . ALA A 1 96 ? 16.816 8.176 -10.139 1.00 86.94 96 ALA A O 1
ATOM 763 N N . SER A 1 97 ? 15.980 6.226 -9.412 1.00 84.19 97 SER A N 1
ATOM 764 C CA . SER A 1 97 ? 16.548 5.421 -10.497 1.00 84.19 97 SER A CA 1
ATOM 765 C C . SER A 1 97 ? 16.070 5.873 -11.876 1.00 84.19 97 SER A C 1
ATOM 767 O O . SER A 1 97 ? 16.885 5.983 -12.789 1.00 84.19 97 SER A O 1
ATOM 769 N N . ASN A 1 98 ? 14.777 6.172 -12.034 1.00 83.06 98 ASN A N 1
ATOM 770 C CA . ASN A 1 98 ? 14.237 6.599 -13.326 1.00 83.06 98 ASN A CA 1
ATOM 771 C C . ASN A 1 98 ? 14.621 8.043 -13.674 1.00 83.06 98 ASN A C 1
ATOM 773 O O . ASN A 1 98 ? 14.900 8.329 -14.835 1.00 83.06 98 ASN A O 1
ATOM 777 N N . VAL A 1 99 ? 14.720 8.940 -12.689 1.00 81.69 99 VAL A N 1
ATOM 778 C CA . VAL A 1 99 ? 15.211 10.312 -12.901 1.00 81.69 99 VAL A CA 1
ATOM 779 C C . VAL A 1 99 ? 16.683 10.308 -13.305 1.00 81.69 99 VAL A C 1
ATOM 781 O O . VAL A 1 99 ? 17.049 10.974 -14.268 1.00 81.69 99 VAL A O 1
ATOM 784 N N . THR A 1 100 ? 17.531 9.530 -12.621 1.00 76.38 100 THR A N 1
ATOM 785 C CA . THR A 1 100 ? 18.946 9.393 -12.995 1.00 76.38 100 THR A CA 1
ATOM 786 C C . THR A 1 100 ? 19.100 8.823 -14.402 1.00 76.38 100 THR A C 1
ATOM 788 O O . THR A 1 100 ? 19.924 9.316 -15.162 1.00 76.38 100 THR A O 1
ATOM 791 N N . HIS A 1 101 ? 18.300 7.819 -14.766 1.00 73.06 101 HIS A N 1
ATOM 792 C CA . HIS A 1 101 ? 18.325 7.249 -16.112 1.00 73.06 101 HIS A CA 1
ATOM 793 C C . HIS A 1 101 ? 17.876 8.259 -17.178 1.00 73.06 101 HIS A C 1
ATOM 795 O O . HIS A 1 101 ? 18.542 8.414 -18.195 1.00 73.06 101 HIS A O 1
ATOM 801 N N . SER A 1 102 ? 16.817 9.019 -16.904 1.00 72.69 102 SER A N 1
ATOM 802 C CA . SER A 1 102 ? 16.271 10.012 -17.839 1.00 72.69 102 SER A CA 1
ATOM 803 C C . SER A 1 102 ? 17.210 11.198 -18.070 1.00 72.69 102 SER A C 1
ATOM 805 O O . SER A 1 102 ? 17.283 11.709 -19.180 1.0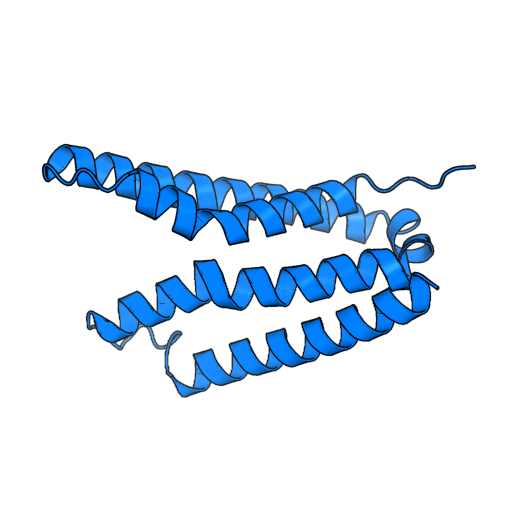0 72.69 102 SER A O 1
ATOM 807 N N . TYR A 1 103 ? 17.986 11.587 -17.052 1.00 65.88 103 TYR A N 1
ATOM 808 C CA . TYR A 1 103 ? 19.044 12.596 -17.181 1.00 65.88 103 TYR A CA 1
ATOM 809 C C . TYR A 1 103 ? 20.212 12.127 -18.068 1.00 65.88 103 TYR A C 1
ATOM 811 O O . TYR A 1 103 ? 20.936 12.948 -18.619 1.00 65.88 103 TYR A O 1
ATOM 819 N N . ILE A 1 104 ? 20.423 10.813 -18.191 1.00 72.12 104 ILE A N 1
ATOM 820 C CA . ILE A 1 104 ? 21.458 10.232 -19.061 1.00 72.12 104 ILE A CA 1
ATOM 821 C C . ILE A 1 104 ? 20.960 10.123 -20.513 1.00 72.12 104 ILE A C 1
ATOM 823 O O . ILE A 1 104 ? 21.771 10.205 -21.431 1.00 72.12 104 ILE A O 1
ATOM 827 N N . GLU A 1 105 ? 19.651 9.943 -20.723 1.00 71.06 105 GLU A N 1
ATOM 828 C CA . GLU A 1 105 ? 19.045 9.686 -22.041 1.00 71.06 105 GLU A CA 1
ATOM 829 C C . GLU A 1 105 ? 18.255 10.874 -22.639 1.00 71.06 105 GLU A C 1
ATOM 831 O O . GLU A 1 105 ? 17.564 10.688 -23.637 1.00 71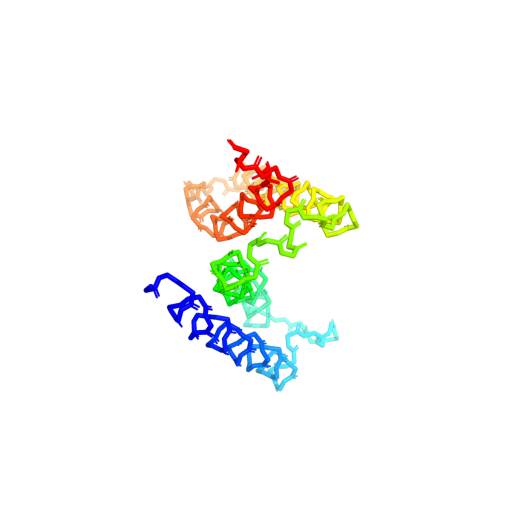.06 105 GLU A O 1
ATOM 836 N N . ASP A 1 106 ? 18.355 12.087 -22.073 1.00 61.75 106 ASP A N 1
ATOM 837 C CA . ASP A 1 106 ? 17.640 13.305 -22.523 1.00 61.75 106 ASP A CA 1
ATOM 838 C C . ASP A 1 106 ? 16.103 13.133 -22.630 1.00 61.75 106 ASP A C 1
ATOM 840 O O . ASP A 1 106 ? 15.452 13.616 -23.559 1.00 61.75 106 ASP A O 1
ATOM 844 N N . VAL A 1 107 ? 15.489 12.439 -21.662 1.00 61.47 107 VAL A N 1
ATOM 845 C CA . VAL A 1 107 ? 14.026 12.257 -21.592 1.00 61.47 107 VAL A CA 1
ATOM 846 C C . VAL A 1 107 ? 13.432 13.145 -20.488 1.00 61.47 107 VAL A C 1
ATOM 848 O O . VAL A 1 107 ? 13.664 12.920 -19.305 1.00 61.47 107 VAL A O 1
ATOM 851 N N . ASP A 1 108 ? 12.609 14.133 -20.850 1.00 61.97 108 ASP A N 1
ATOM 852 C CA . ASP A 1 108 ? 12.056 15.146 -19.922 1.00 61.97 108 ASP A CA 1
ATOM 853 C C . ASP A 1 108 ? 10.921 14.655 -18.986 1.00 61.97 108 ASP A C 1
ATOM 855 O O . ASP A 1 108 ? 10.338 15.439 -18.232 1.00 61.97 108 ASP A O 1
ATOM 859 N N . ASP A 1 109 ? 10.576 13.363 -18.977 1.00 71.62 109 ASP A N 1
ATOM 860 C CA . ASP A 1 109 ? 9.340 12.875 -18.336 1.00 71.62 109 ASP A CA 1
ATOM 861 C C . ASP A 1 109 ? 9.477 12.536 -16.834 1.00 71.62 109 ASP A C 1
ATOM 863 O O . ASP A 1 109 ? 8.940 11.557 -16.310 1.00 71.62 109 ASP A O 1
ATOM 867 N N . VAL A 1 110 ? 10.201 13.385 -16.098 1.00 73.06 110 VAL A N 1
ATOM 868 C CA . VAL A 1 110 ? 10.408 13.257 -14.644 1.00 73.06 110 VAL A CA 1
ATOM 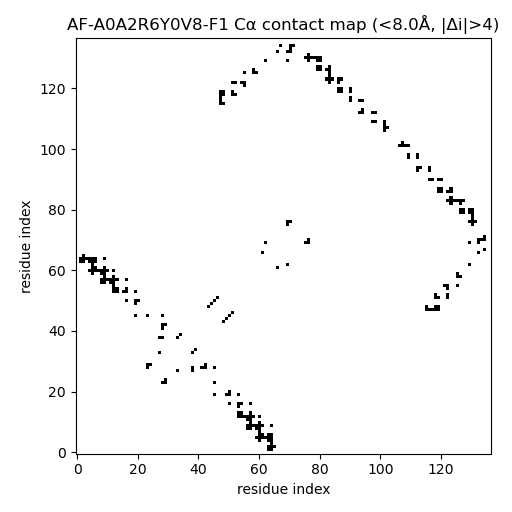869 C C . VAL A 1 110 ? 9.077 13.258 -13.887 1.00 73.06 110 VAL A C 1
ATOM 871 O O . VAL A 1 110 ? 8.886 12.484 -12.945 1.00 73.06 110 VAL A O 1
ATOM 874 N N . LEU A 1 111 ? 8.134 14.103 -14.316 1.00 78.19 111 LEU A N 1
ATOM 875 C CA . LEU A 1 111 ? 6.815 14.232 -13.695 1.00 78.19 111 LEU A CA 1
ATOM 876 C C . LEU A 1 111 ? 6.003 12.929 -13.803 1.00 78.19 111 LEU A C 1
ATOM 878 O O . LEU A 1 111 ? 5.309 12.565 -12.850 1.00 78.19 111 LEU A O 1
ATOM 882 N N . GLY A 1 112 ? 6.138 12.194 -14.912 1.00 80.38 112 GLY A N 1
ATOM 883 C CA . GLY A 1 112 ? 5.497 10.896 -15.114 1.00 80.38 112 GLY A CA 1
ATOM 884 C C . GLY A 1 112 ? 5.882 9.873 -14.042 1.00 80.38 112 GLY A C 1
ATOM 885 O O . GLY A 1 112 ? 5.008 9.212 -13.473 1.00 80.38 112 GLY A O 1
ATOM 886 N N . PHE A 1 113 ? 7.163 9.797 -13.665 1.00 83.31 113 PHE A N 1
ATOM 887 C CA . PHE A 1 113 ? 7.618 8.858 -12.630 1.00 83.31 113 PHE A CA 1
ATOM 888 C C . PHE A 1 113 ? 7.072 9.192 -11.239 1.00 83.31 113 PHE A C 1
ATOM 890 O O . PHE A 1 113 ? 6.737 8.280 -10.479 1.00 83.31 113 PHE A O 1
ATOM 897 N N . PHE A 1 114 ? 6.920 10.479 -10.913 1.00 83.06 114 PHE A N 1
ATOM 898 C CA . PHE A 1 114 ? 6.276 10.900 -9.666 1.00 83.06 114 PHE A CA 1
ATOM 899 C C . PHE A 1 114 ? 4.796 10.509 -9.628 1.00 83.06 114 PHE A C 1
ATOM 901 O O . PHE A 1 114 ? 4.321 10.013 -8.605 1.00 83.06 114 PHE A O 1
ATOM 908 N N . ILE A 1 115 ? 4.074 10.682 -10.740 1.00 86.31 115 ILE A N 1
ATOM 909 C CA . ILE A 1 115 ? 2.662 10.289 -10.852 1.00 86.31 115 ILE A CA 1
ATOM 910 C C . ILE A 1 115 ? 2.513 8.772 -10.687 1.00 86.31 115 ILE A C 1
ATOM 912 O O . ILE A 1 115 ? 1.631 8.320 -9.958 1.00 86.31 115 ILE A O 1
ATOM 916 N N . ILE A 1 116 ? 3.405 7.987 -11.298 1.00 85.94 116 ILE A N 1
ATOM 917 C CA . ILE A 1 116 ? 3.413 6.523 -11.170 1.00 85.94 116 ILE A CA 1
ATOM 918 C C . ILE A 1 116 ? 3.713 6.096 -9.726 1.00 85.94 116 ILE A C 1
ATOM 920 O O . ILE A 1 116 ? 3.080 5.176 -9.219 1.00 85.94 116 ILE A O 1
ATOM 924 N N . ALA A 1 117 ? 4.630 6.768 -9.026 1.00 89.94 117 ALA A N 1
ATOM 925 C CA . ALA A 1 117 ? 4.975 6.436 -7.642 1.00 89.94 117 ALA A CA 1
ATOM 926 C C . ALA A 1 117 ? 3.906 6.854 -6.611 1.00 89.94 117 ALA A C 1
ATOM 928 O O . ALA A 1 117 ? 3.869 6.314 -5.499 1.00 89.94 117 ALA A O 1
ATOM 929 N N . LEU A 1 118 ? 3.031 7.802 -6.961 1.00 92.00 118 LEU A N 1
ATOM 930 C CA . LEU A 1 118 ? 2.077 8.430 -6.046 1.00 92.00 118 LEU A CA 1
ATOM 931 C C . LEU A 1 118 ? 1.192 7.439 -5.265 1.00 92.00 118 LEU A C 1
ATOM 933 O O . LEU A 1 118 ? 1.055 7.623 -4.053 1.00 92.00 118 LEU A O 1
ATOM 937 N N . PRO A 1 119 ? 0.615 6.376 -5.858 1.00 94.25 119 PRO A N 1
ATOM 938 C CA . PRO A 1 119 ? -0.236 5.458 -5.102 1.00 94.25 119 PRO A CA 1
ATOM 939 C C . PRO A 1 119 ? 0.525 4.693 -4.011 1.00 94.25 119 PRO A C 1
ATOM 941 O O . PRO A 1 119 ? -0.035 4.423 -2.948 1.00 94.25 119 PRO A O 1
ATOM 944 N N . ILE A 1 120 ? 1.814 4.399 -4.221 1.00 94.06 120 ILE A N 1
ATOM 945 C CA . ILE A 1 120 ? 2.676 3.802 -3.189 1.00 94.06 120 ILE A CA 1
ATOM 946 C C . ILE A 1 120 ? 2.931 4.800 -2.061 1.00 94.06 120 ILE A C 1
ATOM 948 O O . ILE A 1 120 ? 2.872 4.427 -0.888 1.00 94.06 120 ILE A O 1
ATOM 952 N N . VAL A 1 121 ? 3.171 6.072 -2.394 1.00 94.19 121 VAL A N 1
ATOM 953 C CA . VAL A 1 121 ? 3.357 7.139 -1.398 1.00 94.19 121 VAL A CA 1
ATOM 954 C C . VAL A 1 121 ? 2.091 7.328 -0.561 1.00 94.19 121 VAL A C 1
ATOM 956 O O . VAL A 1 121 ? 2.171 7.412 0.665 1.00 94.19 121 VAL A O 1
ATOM 959 N N . ILE A 1 122 ? 0.914 7.318 -1.192 1.00 95.06 122 ILE A N 1
ATOM 960 C CA . ILE A 1 122 ? -0.378 7.388 -0.497 1.00 95.06 122 ILE A CA 1
ATOM 961 C C . ILE A 1 122 ? -0.543 6.192 0.444 1.00 95.06 122 ILE A C 1
ATOM 963 O O . ILE A 1 122 ? -0.849 6.381 1.624 1.00 95.06 122 ILE A O 1
ATOM 967 N N . LEU A 1 123 ? -0.295 4.970 -0.037 1.00 95.94 123 LEU A N 1
ATOM 968 C CA . LEU A 1 123 ? -0.386 3.771 0.793 1.00 95.94 123 LEU A CA 1
ATOM 969 C C . LEU A 1 123 ? 0.592 3.830 1.976 1.00 95.94 123 LEU A C 1
ATOM 971 O O . LEU A 1 123 ? 0.214 3.522 3.107 1.00 95.94 123 LEU A O 1
ATOM 975 N N . SER A 1 124 ? 1.830 4.271 1.738 1.00 96.81 124 SER A N 1
ATOM 976 C CA . SER A 1 124 ? 2.819 4.494 2.794 1.00 96.81 124 SER A CA 1
ATOM 977 C C . SER A 1 124 ? 2.305 5.480 3.845 1.00 96.81 124 SER A C 1
ATOM 979 O O . SER A 1 124 ? 2.392 5.195 5.042 1.00 96.81 124 SER A O 1
ATOM 981 N N . GLY A 1 125 ? 1.714 6.599 3.418 1.00 95.81 125 GLY A N 1
ATOM 982 C CA . GLY A 1 125 ? 1.109 7.592 4.304 1.00 95.81 125 GLY A CA 1
ATOM 983 C C . GLY A 1 125 ? -0.045 7.026 5.134 1.00 95.81 125 GLY A C 1
ATOM 984 O O . GLY A 1 125 ? -0.144 7.310 6.328 1.00 95.81 125 GLY A O 1
ATOM 985 N N . LEU A 1 126 ? -0.881 6.163 4.549 1.00 95.75 126 LEU A N 1
ATOM 986 C CA . LEU A 1 126 ? -1.959 5.480 5.270 1.00 95.75 126 LEU A CA 1
ATOM 987 C C . LEU A 1 126 ? -1.419 4.540 6.352 1.00 95.75 126 LEU A C 1
ATOM 989 O O . LEU A 1 126 ? -1.915 4.554 7.479 1.00 95.75 126 LEU A O 1
ATOM 993 N N . PHE A 1 127 ? -0.379 3.762 6.048 1.00 95.81 127 PHE A N 1
ATOM 994 C CA . PHE A 1 127 ? 0.292 2.926 7.045 1.00 95.81 127 PHE A CA 1
ATOM 995 C C . PHE A 1 127 ? 0.981 3.760 8.133 1.00 95.81 127 PHE A C 1
ATOM 997 O O . PHE A 1 127 ? 0.903 3.415 9.315 1.00 95.81 127 PHE A O 1
ATOM 1004 N N . PHE A 1 128 ? 1.593 4.892 7.770 1.00 96.06 128 PHE A N 1
ATOM 1005 C CA . PHE A 1 128 ? 2.164 5.820 8.742 1.00 96.06 128 PHE A CA 1
ATOM 1006 C C . PHE A 1 128 ? 1.087 6.349 9.688 1.00 96.06 128 PHE A C 1
ATOM 1008 O O . PHE A 1 128 ? 1.239 6.274 10.909 1.00 96.06 128 PHE A O 1
ATOM 1015 N N . PHE A 1 129 ? -0.033 6.819 9.140 1.00 93.94 129 PHE A N 1
ATOM 1016 C CA . PHE A 1 129 ? -1.168 7.289 9.923 1.00 93.94 129 PHE A CA 1
ATOM 1017 C C . PHE A 1 129 ? -1.692 6.192 10.855 1.00 93.94 129 PHE A C 1
ATOM 1019 O O . PHE A 1 129 ? -1.854 6.419 12.054 1.00 93.94 129 PHE A O 1
ATOM 1026 N N . LEU A 1 130 ? -1.860 4.974 10.335 1.00 91.94 130 LEU A N 1
ATOM 1027 C CA . LEU A 1 130 ? -2.296 3.815 11.106 1.00 91.94 130 LEU A CA 1
ATOM 1028 C C . LEU A 1 130 ? -1.356 3.516 12.287 1.00 91.94 130 LEU A C 1
ATOM 1030 O O . LEU A 1 130 ? -1.823 3.225 13.388 1.00 91.94 130 LEU A O 1
ATOM 1034 N N . SER A 1 131 ? -0.040 3.669 12.099 1.00 93.25 131 SER A N 1
ATOM 1035 C CA . SER A 1 131 ? 0.959 3.496 13.165 1.00 93.25 131 SER A CA 1
ATOM 1036 C C . SER A 1 131 ? 0.851 4.533 14.291 1.00 93.25 131 SER A C 1
ATOM 1038 O O . SER A 1 131 ? 1.230 4.261 15.434 1.00 93.25 131 SER A O 1
ATOM 1040 N N . ARG A 1 132 ? 0.314 5.719 13.980 1.00 91.81 132 ARG A N 1
ATOM 1041 C CA . ARG A 1 132 ? 0.204 6.867 14.890 1.00 91.81 132 ARG A CA 1
ATOM 1042 C C . ARG A 1 132 ? -1.183 7.049 15.498 1.00 91.81 132 ARG A C 1
ATOM 1044 O O . ARG A 1 132 ? -1.345 7.935 16.331 1.00 91.81 132 ARG A O 1
ATOM 1051 N N . LEU A 1 133 ? -2.160 6.214 15.149 1.00 87.75 133 LEU A N 1
ATOM 1052 C CA . LEU A 1 133 ? -3.503 6.275 15.725 1.00 87.75 133 LEU A CA 1
ATOM 1053 C C . LEU A 1 133 ? -3.461 6.146 17.255 1.00 87.75 133 LEU A C 1
ATOM 1055 O O . LEU A 1 133 ? -3.039 5.122 17.792 1.00 87.75 133 LEU A O 1
ATOM 1059 N N . THR A 1 134 ? -3.933 7.156 17.978 1.00 81.75 134 THR A N 1
ATOM 1060 C CA . THR A 1 134 ? -4.040 7.149 19.444 1.00 81.75 134 THR A CA 1
ATOM 1061 C C . THR A 1 134 ? -5.500 7.099 19.887 1.00 81.75 134 THR A C 1
ATOM 1063 O O . THR A 1 134 ? -6.406 7.483 19.150 1.00 81.75 134 THR A O 1
ATOM 1066 N N . ILE A 1 135 ? -5.735 6.584 21.096 1.00 69.06 135 ILE A N 1
ATOM 1067 C CA . ILE A 1 135 ? -7.039 6.690 21.753 1.00 69.06 135 ILE A CA 1
ATOM 1068 C C . ILE A 1 135 ? -7.170 8.150 22.198 1.00 69.06 135 ILE A C 1
ATOM 1070 O O . ILE A 1 135 ? -6.319 8.631 22.945 1.00 69.06 135 ILE A O 1
ATOM 1074 N N . LYS A 1 136 ? -8.191 8.870 2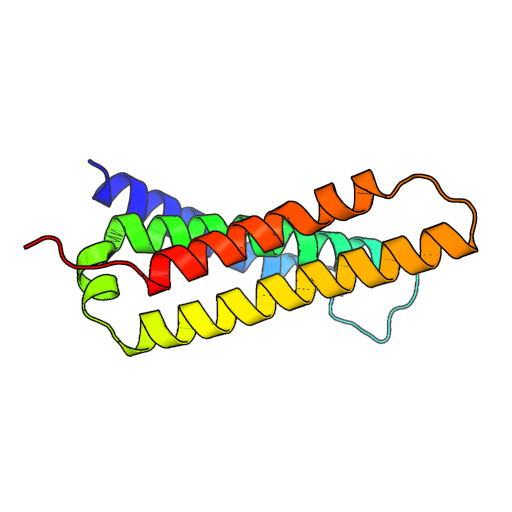1.717 1.00 58.78 136 LYS A N 1
ATOM 1075 C CA . LYS A 1 136 ? -8.612 10.109 22.380 1.00 58.78 136 LYS A CA 1
ATOM 1076 C C . LYS A 1 136 ? -9.363 9.688 23.642 1.00 58.78 136 LYS A C 1
ATOM 1078 O O . LYS A 1 136 ? -10.430 9.091 23.517 1.00 58.78 136 LYS A O 1
ATOM 1083 N N . ASN A 1 137 ? -8.743 9.914 24.799 1.00 47.62 137 ASN A N 1
ATOM 1084 C CA . ASN A 1 137 ? -9.414 9.844 26.096 1.00 47.62 137 ASN A CA 1
ATOM 1085 C C . ASN A 1 137 ? -10.355 11.036 26.258 1.00 47.62 137 ASN A C 1
ATOM 1087 O O . ASN A 1 137 ? -9.973 12.133 25.786 1.00 47.62 137 ASN A O 1
#